Protein AF-A0A250JC02-F1 (afdb_monomer)

Foldseek 3Di:
DLVQQVVLCVVLVHDLFWKWFWDADVVLLDIDIDTDDPCLDAPSNLVSQVPRCSSQLSVQLVLQDKGWGWGDHPQFWIKIWIYGNSDTDDIDIDTPVPDDADDDPPPDRPPVSVVVVVCPGRLNVVCVVSVHDSVVVVCSVVDPTDIHNSPDPDDPPPPVVSSVSSVD

Organism: NCBI:txid43

pLDDT: mean 82.74, std 12.38, range [37.0, 96.38]

Radius of gyration: 17.16 Å; Cα contacts (8 Å, |Δi|>4): 250; chains: 1; bounding box: 44×28×54 Å

Secondary structure (DSSP, 8-state):
-HHHHHHHHHHTT--TT-EEEEEEEGGGTEEEEEEESTTSSHHHHHHHHTT--HHHHHHHHHH-S-EEEEEEETTTEEEEEEEETTEEEEEEEEEGGG--PPP-SSSS--HHHHHHHHTTSHHHHHHHHHTS-HHHHHGGGTS-PEEEESSS------HHHHHHTT--

Nearest PDB structures (foldseek):
  6xb4-assembly1_A  TM=7.259E-01  e=5.938E+00  Pieris rapae granulovirus
  4fhm-assembly1_A  TM=5.588E-01  e=7.483E+00  Schizosaccharomyces pombe 972h-
  2d6l-assembly1_X  TM=5.179E-01  e=4.197E+00  Mus musculus

Mean predicted aligned error: 6.8 Å

Sequence (168 aa):
MKALAQQALVEDGAPADTVLSLSVYPRRKIVRLALDSALTAGRRGAHWYSTHHALARALSRATGVTVHTYVYDPQEYEEVLAFGRGQHVGGERLFYDTVDLPESVDGEFDDAAFARMQARWPLGHLAWVFGVERELLLQLHQMNPTRLSLQDSGPELSLEHLLHGIAA

Solvent-accessible surface area (backbone atoms only — not comparable to full-atom values): 9686 Å² total; per-residue (Å²): 103,66,70,58,48,46,51,18,34,59,72,53,66,53,62,86,82,38,25,43,33,35,45,76,43,74,96,58,59,43,77,46,76,45,63,51,44,92,64,49,50,65,62,61,10,24,60,45,55,73,72,49,52,44,45,44,23,51,49,5,42,75,70,64,43,76,30,74,50,76,31,64,29,100,86,54,33,36,30,31,39,32,16,43,60,45,37,84,72,50,67,42,75,45,52,61,90,76,56,85,71,82,81,47,90,79,82,52,76,55,64,67,58,50,52,61,51,49,45,66,36,48,61,21,39,52,16,56,77,54,74,48,58,46,64,65,74,72,36,61,88,77,46,90,46,54,73,40,68,71,77,58,94,62,81,81,75,52,60,56,63,67,53,54,68,53,79,106

Structure (mmCIF, N/CA/C/O backbone):
data_AF-A0A250JC02-F1
#
_entry.id   AF-A0A250JC02-F1
#
loop_
_atom_site.group_PDB
_atom_site.id
_atom_site.type_symbol
_atom_site.label_atom_id
_atom_site.label_alt_id
_atom_site.label_comp_id
_atom_site.label_asym_id
_atom_site.label_entity_id
_atom_site.label_seq_id
_atom_site.pdbx_PDB_ins_code
_atom_site.Cartn_x
_atom_site.Cartn_y
_atom_site.Cartn_z
_atom_site.occupancy
_atom_site.B_iso_or_equiv
_atom_site.auth_seq_id
_atom_site.auth_comp_id
_atom_site.auth_asym_id
_atom_site.auth_atom_id
_atom_site.pdbx_PDB_model_num
ATOM 1 N N . MET A 1 1 ? -13.666 4.459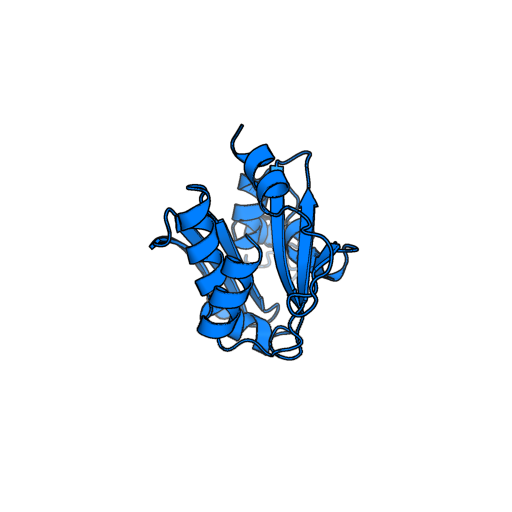 14.105 1.00 74.12 1 MET A N 1
ATOM 2 C CA . MET A 1 1 ? -12.609 3.767 13.304 1.00 74.12 1 MET A CA 1
ATOM 3 C C . MET A 1 1 ? -11.233 3.637 13.975 1.00 74.12 1 MET A C 1
ATOM 5 O O . MET A 1 1 ? -10.498 2.717 13.633 1.00 74.12 1 MET A O 1
ATOM 9 N N . LYS A 1 2 ? -10.856 4.493 14.937 1.00 75.25 2 LYS A N 1
ATOM 10 C CA . LYS A 1 2 ? -9.544 4.421 15.614 1.00 75.25 2 LYS A CA 1
ATOM 11 C C . LYS A 1 2 ? -9.303 3.110 16.380 1.00 75.25 2 LYS A C 1
ATOM 13 O O . LYS A 1 2 ? -8.264 2.491 16.191 1.00 75.25 2 LYS A O 1
ATOM 18 N N . ALA A 1 3 ? -10.288 2.655 17.158 1.00 80.94 3 ALA A N 1
ATOM 19 C CA . ALA A 1 3 ? -10.220 1.380 17.886 1.00 80.94 3 ALA A CA 1
ATOM 20 C C . ALA A 1 3 ? -10.023 0.172 16.956 1.00 80.94 3 ALA A C 1
ATOM 22 O O . ALA A 1 3 ? -9.290 -0.757 17.276 1.00 80.94 3 ALA A O 1
ATOM 23 N N . LEU A 1 4 ? -10.631 0.215 15.767 1.00 85.69 4 LEU A N 1
ATOM 24 C CA . LEU A 1 4 ? -10.456 -0.810 14.741 1.00 85.69 4 LEU A CA 1
ATOM 25 C C . LEU A 1 4 ? -9.022 -0.820 14.199 1.00 85.69 4 LEU A C 1
ATOM 27 O O . LEU A 1 4 ? -8.438 -1.890 14.062 1.00 85.69 4 LEU A O 1
ATOM 31 N N . ALA A 1 5 ? -8.444 0.356 13.937 1.00 82.38 5 ALA A N 1
ATOM 32 C CA . ALA A 1 5 ? -7.055 0.455 13.503 1.00 82.38 5 ALA A CA 1
ATOM 33 C C . ALA A 1 5 ? -6.082 -0.037 14.587 1.00 82.38 5 ALA A C 1
ATOM 35 O O . ALA A 1 5 ? -5.172 -0.796 14.282 1.00 82.38 5 ALA A O 1
ATOM 36 N N . GLN A 1 6 ? -6.313 0.324 15.853 1.00 84.94 6 GLN A N 1
ATOM 37 C CA . GLN A 1 6 ? -5.527 -0.170 16.990 1.00 84.94 6 GLN A CA 1
ATOM 38 C C . GLN A 1 6 ? -5.599 -1.697 17.113 1.00 84.94 6 GLN A C 1
ATOM 40 O O . GLN A 1 6 ? -4.568 -2.350 17.238 1.00 84.94 6 GLN A O 1
ATOM 45 N N . GLN A 1 7 ? -6.799 -2.277 17.038 1.00 88.06 7 GLN A N 1
ATOM 46 C CA . GLN A 1 7 ? -6.976 -3.725 17.129 1.00 88.06 7 GLN A CA 1
ATOM 47 C C . GLN A 1 7 ? -6.267 -4.459 15.987 1.00 88.06 7 GLN A C 1
ATOM 49 O O . GLN A 1 7 ? -5.617 -5.474 16.224 1.00 88.06 7 GLN A O 1
ATOM 54 N N . ALA A 1 8 ? -6.359 -3.927 14.767 1.00 89.69 8 ALA A N 1
ATOM 55 C CA . ALA A 1 8 ? -5.655 -4.471 13.615 1.00 89.69 8 ALA A CA 1
ATOM 56 C C . ALA A 1 8 ? -4.129 -4.421 13.789 1.00 89.69 8 ALA A C 1
ATOM 58 O O . ALA A 1 8 ? -3.446 -5.375 13.444 1.00 89.69 8 ALA A O 1
ATOM 59 N N . LEU A 1 9 ? -3.590 -3.351 14.380 1.00 86.44 9 LEU A N 1
ATOM 60 C CA . LEU A 1 9 ? -2.160 -3.277 14.684 1.00 86.44 9 LEU A CA 1
ATOM 61 C C . LEU A 1 9 ? -1.706 -4.295 15.721 1.00 86.44 9 LEU A C 1
ATOM 63 O O . LEU A 1 9 ? -0.618 -4.846 15.588 1.00 86.44 9 LEU A O 1
ATOM 67 N N . VAL A 1 10 ? -2.528 -4.548 16.739 1.00 88.50 10 VAL A N 1
ATOM 68 C CA . VAL A 1 10 ? -2.249 -5.597 17.727 1.00 88.50 10 VAL A CA 1
ATOM 69 C C . VAL A 1 10 ? -2.248 -6.972 17.059 1.00 88.50 10 VAL A C 1
ATOM 71 O O . VAL A 1 10 ? -1.372 -7.782 17.348 1.00 88.50 10 VAL A O 1
ATOM 74 N N . GLU A 1 11 ? -3.191 -7.227 16.149 1.00 91.06 11 GLU A N 1
ATOM 75 C CA . GLU A 1 11 ? -3.252 -8.469 15.366 1.00 91.06 11 GLU A CA 1
ATOM 76 C C . GLU A 1 11 ? -2.023 -8.639 14.463 1.00 91.06 11 GLU A C 1
ATOM 78 O O . GLU A 1 11 ? -1.432 -9.716 14.433 1.00 91.06 11 GLU A O 1
ATOM 83 N N . ASP A 1 12 ? -1.591 -7.564 13.804 1.00 90.75 12 ASP A N 1
ATOM 84 C CA . ASP A 1 12 ? -0.394 -7.544 12.959 1.00 90.75 12 ASP A CA 1
ATOM 85 C C . ASP A 1 12 ? 0.924 -7.462 13.777 1.00 90.75 12 ASP A C 1
ATOM 87 O O . ASP A 1 12 ? 2.013 -7.372 13.209 1.00 90.75 12 ASP A O 1
ATOM 91 N N . GLY A 1 13 ? 0.866 -7.472 15.117 1.00 87.56 13 GLY A N 1
ATOM 92 C CA . GLY A 1 13 ? 2.049 -7.408 15.984 1.00 87.56 13 GLY A CA 1
ATOM 93 C C . GLY A 1 13 ? 2.884 -6.132 15.812 1.00 87.56 13 GLY A C 1
ATOM 94 O O . GLY A 1 13 ? 4.099 -6.151 16.027 1.00 87.56 13 GLY A O 1
ATOM 95 N N . ALA A 1 14 ? 2.258 -5.031 15.390 1.00 86.62 14 ALA A N 1
ATOM 96 C CA . ALA A 1 14 ? 2.948 -3.774 15.147 1.00 86.62 14 ALA A CA 1
ATOM 97 C C . ALA A 1 14 ? 3.454 -3.143 16.466 1.00 86.62 14 ALA A C 1
ATOM 99 O O . ALA A 1 14 ? 2.806 -3.279 17.510 1.00 86.62 14 ALA A O 1
ATOM 100 N N . PRO A 1 15 ? 4.594 -2.425 16.448 1.00 83.75 15 PRO A N 1
ATOM 101 C CA . PRO A 1 15 ? 5.134 -1.756 17.622 1.00 83.75 15 PRO A CA 1
ATOM 102 C C . PRO A 1 15 ? 4.144 -0.773 18.241 1.00 83.75 15 PRO A C 1
ATOM 104 O O . PRO A 1 15 ? 3.364 -0.121 17.547 1.00 83.75 15 PRO A O 1
ATOM 107 N N . ALA A 1 16 ? 4.232 -0.618 19.557 1.00 79.56 16 ALA A N 1
ATOM 108 C CA . ALA A 1 16 ? 3.417 0.310 20.329 1.00 79.56 16 ALA A CA 1
ATOM 109 C C . ALA A 1 16 ? 3.492 1.760 19.801 1.00 79.56 16 ALA A C 1
ATOM 111 O O . ALA A 1 16 ? 2.474 2.444 19.746 1.00 79.56 16 ALA A O 1
ATOM 112 N N . ASP A 1 17 ? 4.671 2.207 19.375 1.00 82.69 17 ASP A N 1
ATOM 113 C CA . ASP A 1 17 ? 4.944 3.546 18.843 1.00 82.69 17 ASP A CA 1
ATOM 114 C C . ASP A 1 17 ? 4.572 3.717 17.358 1.00 82.69 17 ASP A C 1
ATOM 116 O O . ASP A 1 17 ? 4.888 4.746 16.761 1.00 82.69 17 ASP A O 1
ATOM 120 N N . THR A 1 18 ? 3.884 2.742 16.754 1.00 85.50 18 THR A N 1
ATOM 121 C CA . THR A 1 18 ? 3.444 2.826 15.357 1.00 85.50 18 THR A CA 1
ATOM 122 C C . THR A 1 18 ? 2.497 4.005 15.148 1.00 85.50 18 THR A C 1
ATOM 124 O O . THR A 1 18 ? 1.443 4.118 15.780 1.00 85.50 18 THR A O 1
ATOM 127 N N . VAL A 1 19 ? 2.847 4.860 14.191 1.00 85.44 19 VAL A N 1
ATOM 128 C CA . VAL A 1 19 ? 2.035 6.002 13.770 1.00 85.44 19 VAL A CA 1
ATOM 129 C C . VAL A 1 19 ? 1.315 5.656 12.475 1.00 85.44 19 VAL A C 1
ATOM 131 O O . VAL A 1 19 ? 1.918 5.136 11.542 1.00 85.44 19 VAL A O 1
ATOM 134 N N . LEU A 1 20 ? 0.026 5.978 12.383 1.00 86.00 20 LEU A N 1
ATOM 135 C CA . LEU A 1 20 ? -0.701 5.871 11.120 1.00 86.00 20 LEU A CA 1
ATOM 136 C C . LEU A 1 20 ? -0.533 7.170 10.330 1.00 86.00 20 LEU A C 1
ATOM 138 O O . LEU A 1 20 ? -1.061 8.215 10.712 1.00 86.00 20 LEU A O 1
ATOM 142 N N . SER A 1 21 ? 0.193 7.094 9.222 1.00 85.81 21 SER A N 1
ATOM 143 C CA . SER A 1 21 ? 0.353 8.169 8.252 1.00 85.81 21 SER A CA 1
ATOM 144 C C . SER A 1 21 ? -0.722 8.088 7.180 1.00 85.81 21 SER A C 1
ATOM 146 O O . SER A 1 21 ? -0.902 7.066 6.523 1.00 85.81 21 SER A O 1
ATOM 148 N N . LEU A 1 22 ? -1.433 9.194 6.995 1.00 83.31 22 LEU A N 1
ATOM 149 C CA . LEU A 1 22 ? -2.535 9.339 6.058 1.00 83.31 22 LEU A CA 1
ATOM 150 C C . LEU A 1 22 ? -2.202 10.400 5.006 1.00 83.31 22 LEU A C 1
ATOM 152 O O . LEU A 1 22 ? -1.825 11.525 5.334 1.00 83.31 22 LEU A O 1
ATOM 156 N N . SER A 1 23 ? -2.455 10.077 3.741 1.00 83.12 23 SER A N 1
ATOM 157 C CA . SER A 1 23 ? -2.452 11.032 2.634 1.00 83.12 23 SER A CA 1
ATOM 158 C C . SER A 1 23 ? -3.768 10.952 1.864 1.00 83.12 23 SER A C 1
ATOM 160 O O . SER A 1 23 ? -4.269 9.863 1.584 1.00 83.12 23 SER A O 1
ATOM 162 N N . VAL A 1 24 ? -4.335 12.108 1.519 1.00 81.94 24 VAL A N 1
ATOM 163 C CA . VAL A 1 24 ? -5.597 12.217 0.779 1.00 81.94 24 VAL A CA 1
ATOM 164 C C . VAL A 1 24 ? -5.323 12.939 -0.529 1.00 81.94 24 VAL A C 1
ATOM 166 O O . VAL A 1 24 ? -4.746 14.027 -0.532 1.00 81.94 24 VAL A O 1
ATOM 169 N N . TYR A 1 25 ? -5.776 12.364 -1.639 1.00 80.88 25 TYR A N 1
ATOM 170 C CA . TYR A 1 25 ? -5.745 12.990 -2.955 1.00 80.88 25 TYR A CA 1
ATOM 171 C C . TYR A 1 25 ? -7.183 13.156 -3.479 1.00 80.88 25 TYR A C 1
ATOM 173 O O . TYR A 1 25 ? -7.689 12.300 -4.216 1.00 80.88 25 TYR A O 1
ATOM 181 N N . PRO A 1 26 ? -7.878 14.252 -3.097 1.00 76.56 26 PRO A N 1
ATOM 182 C CA . PRO A 1 26 ? -9.320 14.393 -3.306 1.00 76.56 26 PRO A CA 1
ATOM 183 C C . PRO A 1 26 ? -9.738 14.359 -4.777 1.00 76.56 26 PRO A C 1
ATOM 185 O O . PRO A 1 26 ? -10.762 13.774 -5.112 1.00 76.56 26 PRO A O 1
ATOM 188 N N . ARG A 1 27 ? -8.919 14.928 -5.678 1.00 81.06 27 ARG A N 1
ATOM 189 C CA . ARG A 1 27 ? -9.206 14.990 -7.126 1.00 81.06 27 ARG A CA 1
ATOM 190 C C . ARG A 1 27 ? -9.394 13.619 -7.776 1.00 81.06 27 ARG A C 1
ATOM 192 O O . ARG A 1 27 ? -10.032 13.538 -8.820 1.00 81.06 27 ARG A O 1
ATOM 199 N N . ARG A 1 28 ? -8.829 12.566 -7.184 1.00 79.81 28 ARG A N 1
ATOM 200 C CA . ARG A 1 28 ? -8.954 11.181 -7.665 1.00 79.81 28 ARG A CA 1
ATOM 201 C C . ARG A 1 28 ? -9.602 10.258 -6.641 1.00 79.81 28 ARG A C 1
ATOM 203 O O . ARG A 1 28 ? -9.583 9.051 -6.828 1.00 79.81 28 ARG A O 1
ATOM 210 N N . LYS A 1 29 ? -10.159 10.823 -5.561 1.00 79.00 29 LYS A N 1
ATOM 211 C CA . LYS A 1 29 ? -10.775 10.078 -4.455 1.00 79.00 29 LYS A CA 1
ATOM 212 C C . LYS A 1 29 ? -9.855 8.987 -3.874 1.00 79.00 29 LYS A C 1
ATOM 214 O O . LYS A 1 29 ? -10.320 7.922 -3.488 1.00 79.00 29 LYS A O 1
ATOM 219 N N . ILE A 1 30 ? -8.546 9.250 -3.807 1.00 80.50 30 ILE A N 1
ATOM 220 C CA . ILE A 1 30 ? -7.572 8.302 -3.248 1.00 80.50 30 ILE A CA 1
ATOM 221 C C . ILE A 1 30 ? -7.307 8.668 -1.791 1.00 80.50 30 ILE A C 1
ATOM 223 O O . ILE A 1 30 ? -6.968 9.813 -1.482 1.00 80.50 30 ILE A O 1
ATOM 227 N N . VAL A 1 31 ? -7.395 7.678 -0.909 1.00 81.69 31 VAL A N 1
ATOM 228 C CA . VAL A 1 31 ? -6.883 7.743 0.462 1.00 81.69 31 VAL A CA 1
ATOM 229 C C . VAL A 1 31 ? -5.799 6.689 0.606 1.00 81.69 31 VAL A C 1
ATOM 231 O O . VAL A 1 31 ? -6.013 5.524 0.280 1.00 81.69 31 VAL A O 1
ATOM 234 N N . ARG A 1 32 ? -4.629 7.108 1.085 1.00 85.69 32 ARG A N 1
ATOM 235 C CA . ARG A 1 32 ? -3.485 6.235 1.335 1.00 85.69 32 ARG A CA 1
ATOM 236 C C . ARG A 1 32 ? -3.147 6.236 2.806 1.00 85.69 32 ARG A C 1
ATOM 238 O O . ARG A 1 32 ? -3.146 7.287 3.446 1.00 85.69 32 ARG A O 1
ATOM 245 N N . LEU A 1 33 ? -2.837 5.053 3.304 1.00 85.50 33 LEU A N 1
ATOM 246 C CA . LEU A 1 33 ? -2.465 4.801 4.681 1.00 85.50 33 LEU A CA 1
ATOM 247 C C . LEU A 1 33 ? -1.127 4.071 4.680 1.00 85.50 33 LEU A C 1
ATOM 249 O O . LEU A 1 33 ? -0.940 3.153 3.885 1.00 85.50 33 LEU A O 1
ATOM 253 N N . ALA A 1 34 ? -0.233 4.441 5.584 1.00 86.31 34 ALA A N 1
ATOM 254 C CA . ALA A 1 34 ? 0.891 3.600 5.962 1.00 86.31 34 ALA A CA 1
ATOM 255 C C . ALA A 1 34 ? 1.133 3.672 7.455 1.00 86.31 34 ALA A C 1
ATOM 257 O O . ALA A 1 34 ? 0.743 4.615 8.139 1.00 86.31 34 ALA A O 1
ATOM 258 N N . LEU A 1 35 ? 1.804 2.646 7.935 1.00 85.88 35 LEU A N 1
ATOM 259 C CA . LEU A 1 35 ? 2.306 2.549 9.282 1.00 85.88 35 LEU A CA 1
ATOM 260 C C . LEU A 1 35 ? 3.750 3.035 9.279 1.00 85.88 35 LEU A C 1
ATOM 262 O O . LEU A 1 35 ? 4.600 2.482 8.584 1.00 85.88 35 LEU A O 1
ATOM 266 N N . ASP A 1 36 ? 4.023 4.071 10.056 1.00 84.56 36 ASP A N 1
ATOM 267 C CA . ASP A 1 36 ? 5.361 4.584 10.301 1.00 84.56 36 ASP A CA 1
ATOM 268 C C . ASP A 1 36 ? 5.869 3.980 11.614 1.00 84.56 36 ASP A C 1
ATOM 270 O O . ASP A 1 36 ? 5.368 4.286 12.697 1.00 84.56 36 ASP A O 1
ATOM 274 N N . SER A 1 37 ? 6.850 3.085 11.504 1.00 83.19 37 SER A N 1
ATOM 275 C CA . SER A 1 37 ? 7.555 2.449 12.618 1.00 83.19 37 SER A CA 1
ATOM 276 C C . SER A 1 37 ? 8.942 1.986 12.155 1.00 83.19 37 SER A C 1
ATOM 278 O O . SER A 1 37 ? 9.226 1.924 10.957 1.00 83.19 37 SER A O 1
ATOM 280 N N . ALA A 1 38 ? 9.802 1.572 13.086 1.00 80.69 38 ALA A N 1
ATOM 281 C CA . ALA A 1 38 ? 11.084 0.956 12.732 1.00 80.69 38 ALA A CA 1
ATOM 282 C C . ALA A 1 38 ? 10.936 -0.365 11.938 1.00 80.69 38 ALA A C 1
ATOM 284 O O . ALA A 1 38 ? 11.881 -0.786 11.270 1.00 80.69 38 ALA A O 1
ATOM 285 N N . LEU A 1 39 ? 9.774 -1.031 11.999 1.00 82.38 39 LEU A N 1
ATOM 286 C CA . LEU A 1 39 ? 9.521 -2.285 11.277 1.00 82.38 39 LEU A CA 1
ATOM 287 C C . LEU A 1 39 ? 9.128 -2.079 9.816 1.00 82.38 39 LEU A C 1
ATOM 289 O O . LEU A 1 39 ? 9.320 -2.984 9.009 1.00 82.38 39 LEU A O 1
ATOM 293 N N . THR A 1 40 ? 8.589 -0.911 9.476 1.00 82.50 40 THR A N 1
ATOM 294 C CA . THR A 1 40 ? 7.923 -0.655 8.192 1.00 82.50 40 THR A CA 1
ATOM 295 C C . THR A 1 40 ? 8.802 0.098 7.192 1.00 82.50 40 THR A C 1
ATOM 297 O O . THR A 1 40 ? 8.332 0.499 6.130 1.00 82.50 40 THR A O 1
ATOM 300 N N . ALA A 1 41 ? 10.095 0.248 7.496 1.00 81.94 41 ALA A N 1
ATOM 301 C CA . ALA A 1 41 ? 11.070 0.918 6.643 1.00 81.94 41 ALA A CA 1
ATOM 302 C C . ALA A 1 41 ? 11.803 -0.046 5.686 1.00 81.94 41 ALA A C 1
ATOM 304 O O . ALA A 1 41 ? 12.209 -1.150 6.066 1.00 81.94 41 ALA A O 1
ATOM 305 N N . GLY A 1 42 ? 12.040 0.417 4.453 1.00 85.25 42 GLY A N 1
ATOM 306 C CA . GLY A 1 42 ? 12.850 -0.271 3.439 1.00 85.25 42 GLY A CA 1
ATOM 307 C C . GLY A 1 42 ? 12.352 -1.678 3.085 1.00 85.25 42 GLY A C 1
ATOM 308 O O . GLY A 1 42 ? 11.168 -1.980 3.213 1.00 85.25 42 GLY A O 1
ATOM 309 N N . ARG A 1 43 ? 13.280 -2.557 2.681 1.00 89.69 43 ARG A N 1
ATOM 310 C CA . ARG A 1 43 ? 13.005 -3.965 2.330 1.00 89.69 43 ARG A CA 1
ATOM 311 C C . ARG A 1 43 ? 12.257 -4.722 3.426 1.00 89.69 43 ARG A C 1
ATOM 313 O O . ARG A 1 43 ? 11.272 -5.401 3.160 1.00 89.69 43 ARG A O 1
ATOM 320 N N . ARG A 1 44 ? 12.705 -4.579 4.679 1.00 89.44 44 ARG A N 1
ATOM 321 C CA . ARG A 1 44 ? 12.056 -5.225 5.830 1.00 89.44 44 ARG A CA 1
ATOM 322 C C . ARG A 1 44 ? 10.589 -4.811 5.928 1.00 89.44 44 ARG A C 1
ATOM 324 O O . ARG A 1 44 ? 9.733 -5.662 6.144 1.00 89.44 44 ARG A O 1
ATOM 331 N N . GLY A 1 45 ? 10.320 -3.521 5.740 1.00 89.38 45 GLY A N 1
ATOM 332 C CA . GLY A 1 45 ? 8.966 -2.994 5.691 1.00 89.38 45 GLY A CA 1
ATOM 333 C C . GLY A 1 45 ? 8.147 -3.587 4.556 1.00 89.38 45 GLY A C 1
ATOM 334 O O . GLY A 1 45 ? 7.021 -4.008 4.795 1.00 89.38 45 GLY A O 1
ATOM 335 N N . ALA A 1 46 ? 8.717 -3.692 3.355 1.00 90.19 46 ALA A N 1
ATOM 336 C CA . ALA A 1 46 ? 8.048 -4.311 2.214 1.00 90.19 46 ALA A CA 1
ATOM 337 C C . ALA A 1 46 ? 7.627 -5.766 2.512 1.00 90.19 46 ALA A C 1
ATOM 339 O O . ALA A 1 46 ? 6.462 -6.119 2.337 1.00 90.19 46 ALA A O 1
ATOM 340 N N . HIS A 1 47 ? 8.528 -6.596 3.053 1.00 90.81 47 HIS A N 1
ATOM 341 C CA . HIS A 1 47 ? 8.194 -7.970 3.469 1.00 90.81 47 HIS A CA 1
ATOM 342 C C . HIS A 1 47 ? 7.172 -8.031 4.610 1.00 90.81 47 HIS A C 1
ATOM 344 O O . HIS A 1 47 ? 6.350 -8.946 4.664 1.00 90.81 47 HIS A O 1
ATOM 350 N N . TRP A 1 48 ? 7.197 -7.068 5.530 1.00 91.25 48 TRP A N 1
ATOM 351 C CA . TRP A 1 48 ? 6.186 -6.988 6.579 1.00 91.25 48 TRP A CA 1
ATOM 352 C C . TRP A 1 48 ? 4.806 -6.684 5.975 1.00 91.25 48 TRP A C 1
ATOM 354 O O . TRP A 1 48 ? 3.857 -7.431 6.211 1.00 91.25 48 TRP A O 1
ATOM 364 N N . TYR A 1 49 ? 4.705 -5.676 5.104 1.00 90.44 49 TYR A N 1
ATOM 365 C CA . TYR A 1 49 ? 3.450 -5.317 4.438 1.00 90.44 49 TYR A CA 1
ATOM 366 C C . TYR A 1 49 ? 2.895 -6.416 3.533 1.00 90.44 49 TYR A C 1
ATOM 368 O O . TYR A 1 49 ? 1.684 -6.485 3.377 1.00 90.44 49 TYR A O 1
ATOM 376 N N . SER A 1 50 ? 3.722 -7.294 2.957 1.00 92.00 50 SER A N 1
ATOM 377 C CA . SER A 1 50 ? 3.211 -8.410 2.144 1.00 92.00 50 SER A CA 1
ATOM 378 C C . SER A 1 50 ? 2.538 -9.511 2.969 1.00 92.00 50 SER A C 1
ATOM 380 O O . SER A 1 50 ? 1.823 -10.350 2.417 1.00 92.00 50 SER A O 1
ATOM 382 N N . THR A 1 51 ? 2.697 -9.497 4.296 1.00 92.19 51 THR A N 1
ATOM 383 C CA . THR A 1 51 ? 2.177 -10.535 5.201 1.00 92.19 51 THR A CA 1
ATOM 384 C C . THR A 1 51 ? 1.200 -10.020 6.264 1.00 92.19 51 THR A C 1
ATOM 386 O O . THR A 1 51 ? 0.428 -10.819 6.791 1.00 92.19 51 THR A O 1
ATOM 389 N N . HIS A 1 52 ? 1.163 -8.710 6.525 1.00 93.56 52 HIS A N 1
ATOM 390 C CA . HIS A 1 52 ? 0.369 -8.089 7.591 1.00 93.56 52 HIS A CA 1
ATOM 391 C C . HIS A 1 52 ? -0.729 -7.198 7.003 1.00 93.56 52 HIS A C 1
ATOM 393 O O . HIS A 1 52 ? -0.478 -6.109 6.485 1.00 93.56 52 HIS A O 1
ATOM 399 N N . HIS A 1 53 ? -1.962 -7.706 7.048 1.00 94.56 53 HIS A N 1
ATOM 400 C CA . HIS A 1 53 ? -3.110 -7.164 6.310 1.00 94.56 53 HIS A CA 1
ATOM 401 C C . HIS A 1 53 ? -4.327 -6.907 7.197 1.00 94.56 53 HIS A C 1
ATOM 403 O O . HIS A 1 53 ? -5.416 -6.639 6.668 1.00 94.56 53 HIS A O 1
ATOM 409 N N . ALA A 1 54 ? -4.199 -7.024 8.524 1.00 94.31 54 ALA A N 1
ATOM 410 C CA . ALA A 1 54 ? -5.344 -6.919 9.424 1.00 94.31 54 ALA A CA 1
ATOM 411 C C . ALA A 1 54 ? -6.038 -5.564 9.264 1.00 94.31 54 ALA A C 1
ATOM 413 O O . ALA A 1 54 ? -7.268 -5.505 9.184 1.00 94.31 54 ALA A O 1
ATOM 414 N N . LEU A 1 55 ? -5.268 -4.482 9.090 1.00 91.25 55 LEU A N 1
ATOM 415 C CA . LEU A 1 55 ? -5.836 -3.145 8.908 1.00 91.25 55 LEU A CA 1
ATOM 416 C C . LEU A 1 55 ? -6.674 -3.057 7.628 1.00 91.25 55 LEU A C 1
ATOM 418 O O . LEU A 1 55 ? -7.826 -2.630 7.675 1.00 91.25 55 LEU A O 1
ATOM 422 N N . ALA A 1 56 ? -6.150 -3.507 6.488 1.00 92.31 56 ALA A N 1
ATOM 423 C CA . ALA A 1 56 ? -6.874 -3.458 5.217 1.00 92.31 56 ALA A CA 1
ATOM 424 C C . ALA A 1 56 ? -8.142 -4.328 5.230 1.00 92.31 56 ALA A C 1
ATOM 426 O O . ALA A 1 56 ? -9.206 -3.920 4.744 1.00 92.31 56 ALA A O 1
ATOM 427 N N . ARG A 1 57 ? -8.067 -5.510 5.850 1.00 94.75 57 ARG A N 1
ATOM 428 C CA . ARG A 1 57 ? -9.226 -6.389 6.051 1.00 94.75 57 ARG A CA 1
ATOM 429 C C . ARG A 1 57 ? -10.275 -5.742 6.949 1.00 94.75 57 ARG A C 1
ATOM 431 O O . ARG A 1 57 ? -11.464 -5.790 6.637 1.00 94.75 57 ARG A O 1
ATOM 438 N N . ALA A 1 58 ? -9.855 -5.129 8.047 1.00 93.00 58 ALA A N 1
ATOM 439 C CA . ALA A 1 58 ? -10.762 -4.484 8.981 1.00 93.00 58 ALA A CA 1
ATOM 440 C C . ALA A 1 58 ? -11.440 -3.259 8.344 1.00 93.00 58 ALA A C 1
ATOM 442 O O . ALA A 1 58 ? -12.661 -3.125 8.426 1.00 93.00 58 ALA A O 1
ATOM 443 N N . LEU A 1 59 ? -10.679 -2.420 7.632 1.00 89.25 59 LEU A N 1
ATOM 444 C CA . LEU A 1 59 ? -11.203 -1.256 6.914 1.00 89.25 59 LEU A CA 1
ATOM 445 C C . LEU A 1 59 ? -12.206 -1.665 5.829 1.00 89.25 59 LEU A C 1
ATOM 447 O O . LEU A 1 59 ? -13.328 -1.166 5.832 1.00 89.25 59 LEU A O 1
ATOM 451 N N . SER A 1 60 ? -11.849 -2.608 4.949 1.00 91.69 60 SER A N 1
ATOM 452 C CA . SER A 1 60 ? -12.744 -3.061 3.869 1.00 91.69 60 SER A CA 1
ATOM 453 C C . SER A 1 60 ? -14.024 -3.720 4.386 1.00 91.69 60 SER A C 1
ATOM 455 O O . SER A 1 60 ? -15.077 -3.639 3.752 1.00 91.69 60 SER A O 1
ATOM 457 N N . ARG A 1 61 ? -13.961 -4.370 5.553 1.00 93.06 61 ARG A N 1
ATOM 458 C CA . ARG A 1 61 ? -15.134 -4.923 6.237 1.00 93.06 61 ARG A CA 1
ATOM 459 C C . ARG A 1 61 ? -16.030 -3.830 6.804 1.00 93.06 61 ARG A C 1
ATOM 461 O O . ARG A 1 61 ? -17.239 -3.901 6.617 1.00 93.06 61 ARG A O 1
ATOM 468 N N . ALA A 1 62 ? -15.446 -2.853 7.491 1.00 89.81 62 ALA A N 1
ATOM 469 C CA . ALA A 1 62 ? -16.192 -1.799 8.168 1.00 89.81 62 ALA A CA 1
ATOM 470 C C . ALA A 1 62 ? -16.846 -0.810 7.192 1.00 89.81 62 ALA A C 1
ATOM 472 O O . ALA A 1 62 ? -17.936 -0.321 7.469 1.00 89.81 62 ALA A O 1
ATOM 473 N N . THR A 1 63 ? -16.203 -0.521 6.057 1.00 85.06 63 THR A N 1
ATOM 474 C CA . THR A 1 63 ? -16.707 0.460 5.080 1.00 85.06 63 THR A CA 1
ATOM 475 C C . THR A 1 63 ? -17.449 -0.168 3.905 1.00 85.06 63 THR A C 1
ATOM 477 O O . THR A 1 63 ? -18.173 0.528 3.201 1.00 85.06 63 THR A O 1
ATOM 480 N N . GLY A 1 64 ? -17.252 -1.464 3.647 1.00 83.94 64 GLY A N 1
ATOM 481 C CA . GLY A 1 64 ? -17.773 -2.136 2.454 1.00 83.94 64 GLY A CA 1
ATOM 482 C C . GLY A 1 64 ? -17.054 -1.765 1.150 1.00 83.94 64 GLY A C 1
ATOM 483 O O . GLY A 1 64 ? -17.422 -2.292 0.101 1.00 83.94 64 GLY A O 1
ATOM 484 N N . VAL A 1 65 ? -16.034 -0.902 1.206 1.00 86.88 65 VAL A N 1
ATOM 485 C CA . VAL A 1 65 ? -15.212 -0.482 0.061 1.00 86.88 65 VAL A CA 1
ATOM 486 C C . VAL A 1 65 ? -14.029 -1.438 -0.117 1.00 86.88 65 VAL A C 1
ATOM 488 O O . VAL A 1 65 ? -13.502 -1.976 0.859 1.00 86.88 65 VAL A O 1
ATOM 491 N N . THR A 1 66 ? -13.584 -1.638 -1.360 1.00 89.50 66 THR A N 1
ATOM 492 C CA . THR A 1 66 ? -12.337 -2.364 -1.637 1.00 89.50 66 THR A CA 1
ATOM 493 C C . THR A 1 66 ? -11.132 -1.547 -1.175 1.00 89.50 66 THR A C 1
ATOM 495 O O . THR A 1 66 ? -10.936 -0.415 -1.612 1.00 89.50 66 THR A O 1
ATOM 498 N N . VAL A 1 67 ? -10.304 -2.130 -0.314 1.00 90.56 67 VAL A N 1
ATOM 499 C CA . VAL A 1 67 ? -9.057 -1.529 0.170 1.00 90.56 67 VAL A CA 1
ATOM 500 C C . VAL A 1 67 ? -7.885 -2.220 -0.508 1.00 90.56 67 VAL A C 1
ATOM 502 O O . VAL A 1 67 ? -7.777 -3.443 -0.450 1.00 90.56 67 VAL A O 1
ATOM 505 N N . HIS A 1 68 ? -7.008 -1.437 -1.130 1.00 91.69 68 HIS A N 1
ATOM 506 C CA . HIS A 1 68 ? -5.773 -1.938 -1.720 1.00 91.69 68 HIS A CA 1
ATOM 507 C C . HIS A 1 68 ? -4.618 -1.761 -0.736 1.00 91.69 68 HIS A C 1
ATOM 509 O O . HIS A 1 68 ? -4.452 -0.683 -0.163 1.00 91.69 68 HIS A O 1
ATOM 515 N N . THR A 1 69 ? -3.810 -2.798 -0.570 1.00 91.69 69 THR A N 1
ATOM 516 C CA . THR A 1 69 ? -2.482 -2.710 0.039 1.00 91.69 69 THR A CA 1
ATOM 517 C C . THR A 1 69 ? -1.461 -2.802 -1.071 1.00 91.69 69 THR A C 1
ATOM 519 O O . THR A 1 69 ? -1.614 -3.621 -1.974 1.00 91.69 69 THR A O 1
ATOM 522 N N . TYR A 1 70 ? -0.418 -1.992 -1.009 1.00 91.00 70 TYR A N 1
ATOM 523 C CA . TYR A 1 70 ? 0.651 -2.045 -1.988 1.00 91.00 70 TYR A CA 1
ATOM 524 C C . TYR A 1 70 ? 1.999 -2.175 -1.290 1.00 91.00 70 TYR A C 1
ATOM 526 O O . TYR A 1 70 ? 2.230 -1.590 -0.232 1.00 91.00 70 TYR A O 1
ATOM 534 N N . VAL A 1 71 ? 2.871 -2.966 -1.895 1.00 92.06 71 VAL A N 1
ATOM 535 C CA . VAL A 1 71 ? 4.210 -3.295 -1.427 1.00 92.06 71 VAL A CA 1
ATOM 536 C C . VAL A 1 71 ? 5.188 -2.870 -2.505 1.00 92.06 71 VAL A C 1
ATOM 538 O O . VAL A 1 71 ? 4.964 -3.110 -3.692 1.00 92.06 71 VAL A O 1
ATOM 541 N N . TYR A 1 72 ? 6.271 -2.234 -2.081 1.00 91.50 72 TYR A N 1
ATOM 542 C CA . TYR A 1 72 ? 7.327 -1.788 -2.969 1.00 91.50 72 TYR A CA 1
ATOM 543 C C . TYR A 1 72 ? 8.680 -2.051 -2.320 1.00 91.50 72 TYR A C 1
ATOM 545 O O . TYR A 1 72 ? 9.056 -1.372 -1.362 1.00 91.50 72 TYR A O 1
ATOM 553 N N . ASP A 1 73 ? 9.412 -3.025 -2.851 1.00 92.44 73 ASP A N 1
ATOM 554 C CA . ASP A 1 73 ? 10.855 -3.113 -2.677 1.00 92.44 73 ASP A CA 1
ATOM 555 C C . ASP A 1 73 ? 11.498 -2.690 -4.007 1.00 92.44 73 ASP A C 1
ATOM 557 O O . ASP A 1 73 ? 11.269 -3.357 -5.013 1.00 92.44 73 ASP A O 1
ATOM 561 N N . PRO A 1 74 ? 12.300 -1.609 -4.060 1.00 90.12 74 PRO A N 1
ATOM 562 C CA . PRO A 1 74 ? 12.933 -1.152 -5.299 1.00 90.12 74 PRO A CA 1
ATOM 563 C C . PRO A 1 74 ? 13.951 -2.141 -5.893 1.00 90.12 74 PRO A C 1
ATOM 565 O O . PRO A 1 74 ? 14.421 -1.919 -7.004 1.00 90.12 74 PRO A O 1
ATOM 568 N N . GLN A 1 75 ? 14.330 -3.194 -5.169 1.00 91.44 75 GLN A N 1
ATOM 569 C CA . GLN A 1 75 ? 15.348 -4.161 -5.581 1.00 91.44 75 GLN A CA 1
ATOM 570 C C . GLN A 1 75 ? 14.793 -5.559 -5.863 1.00 91.44 75 GLN A C 1
ATOM 572 O O . GLN A 1 75 ? 15.486 -6.341 -6.506 1.00 91.44 75 GLN A O 1
ATOM 577 N N . GLU A 1 76 ? 13.597 -5.894 -5.379 1.00 93.94 76 GLU A N 1
ATOM 578 C CA . GLU A 1 76 ? 13.109 -7.280 -5.394 1.00 93.94 76 GLU A CA 1
ATOM 579 C C . GLU A 1 76 ? 11.768 -7.423 -6.121 1.00 93.94 76 GLU A C 1
ATOM 581 O O . GLU A 1 76 ? 11.663 -8.202 -7.070 1.00 93.94 76 GLU A O 1
ATOM 586 N N . TYR A 1 77 ? 10.738 -6.689 -5.693 1.00 95.50 77 TYR A N 1
ATOM 587 C CA . TYR A 1 77 ? 9.389 -6.864 -6.224 1.00 95.50 77 TYR A CA 1
ATOM 588 C C . TYR A 1 77 ? 8.466 -5.690 -5.904 1.00 95.50 77 TYR A C 1
ATOM 590 O O . TYR A 1 77 ? 8.694 -4.901 -4.982 1.00 95.50 77 TYR A O 1
ATOM 598 N N . GLU A 1 78 ? 7.350 -5.652 -6.621 1.00 95.31 78 GLU A N 1
ATOM 599 C CA . GLU A 1 78 ? 6.173 -4.899 -6.215 1.00 95.31 78 GLU A CA 1
ATOM 600 C C . GLU A 1 78 ? 4.933 -5.784 -6.197 1.00 95.31 78 GLU A C 1
ATOM 602 O O . GLU A 1 78 ? 4.816 -6.770 -6.928 1.00 95.31 78 GLU A O 1
ATOM 607 N N . GLU A 1 79 ? 4.001 -5.437 -5.322 1.00 95.44 79 GLU A N 1
ATOM 608 C CA . GLU A 1 79 ? 2.764 -6.180 -5.149 1.00 95.44 79 GLU A CA 1
ATOM 609 C C . GLU A 1 79 ? 1.618 -5.239 -4.809 1.00 95.44 79 GLU A C 1
ATOM 611 O O . GLU A 1 79 ? 1.778 -4.266 -4.076 1.00 95.44 79 GLU A O 1
ATOM 616 N N . VAL A 1 80 ? 0.438 -5.557 -5.321 1.00 95.00 80 VAL A N 1
ATOM 617 C CA . VAL A 1 80 ? -0.827 -4.959 -4.920 1.00 95.00 80 VAL A CA 1
ATOM 618 C C . VAL A 1 80 ? -1.748 -6.092 -4.501 1.00 95.00 80 VAL A C 1
ATOM 620 O O . VAL A 1 80 ? -1.938 -7.039 -5.253 1.00 95.00 80 VAL A O 1
ATOM 623 N N . LEU A 1 81 ? -2.358 -5.994 -3.325 1.00 95.69 81 LEU A N 1
ATOM 624 C CA . LEU A 1 81 ? -3.413 -6.903 -2.876 1.00 95.69 81 LEU A CA 1
ATOM 625 C C . LEU A 1 81 ? -4.686 -6.092 -2.654 1.00 95.69 81 LEU A C 1
ATOM 627 O O . LEU A 1 81 ? -4.641 -4.948 -2.205 1.00 95.69 81 LEU A O 1
ATOM 631 N N . ALA A 1 82 ? -5.830 -6.684 -2.959 1.00 94.38 82 ALA A N 1
ATOM 632 C CA . ALA A 1 82 ? -7.140 -6.073 -2.819 1.00 94.38 82 ALA A CA 1
ATOM 633 C C . ALA A 1 82 ? -7.968 -6.841 -1.790 1.00 94.38 82 ALA A C 1
ATOM 635 O O . ALA A 1 82 ? -8.090 -8.069 -1.844 1.00 94.38 82 ALA A O 1
ATOM 636 N N . PHE A 1 83 ? -8.591 -6.103 -0.875 1.00 95.25 83 PHE A N 1
ATOM 637 C CA . PHE A 1 83 ? -9.467 -6.644 0.154 1.00 95.25 83 PHE A CA 1
ATOM 638 C C . PHE A 1 83 ? -10.868 -6.055 0.043 1.00 95.25 83 PHE A C 1
ATOM 640 O O . PHE A 1 83 ? -11.034 -4.839 0.062 1.00 95.25 83 PHE A O 1
ATOM 647 N N . GLY A 1 84 ? -11.885 -6.911 -0.034 1.00 93.31 84 GLY A N 1
ATOM 648 C CA . GLY A 1 84 ? -13.293 -6.526 -0.103 1.00 93.31 84 GLY A CA 1
ATOM 649 C C . GLY A 1 84 ? -14.082 -7.237 0.986 1.00 93.31 84 GLY A C 1
ATOM 650 O O . GLY A 1 84 ? -13.983 -8.456 1.130 1.00 93.31 84 GLY A O 1
ATOM 651 N N . ARG A 1 85 ? -14.849 -6.486 1.789 1.00 93.31 85 ARG A N 1
ATOM 652 C CA . ARG A 1 85 ? -15.615 -7.028 2.932 1.00 93.31 85 ARG A CA 1
ATOM 653 C C . ARG A 1 85 ? -14.760 -7.886 3.884 1.00 93.31 85 ARG A C 1
ATOM 655 O O . ARG A 1 85 ? -15.238 -8.858 4.468 1.00 93.31 85 ARG A O 1
ATOM 662 N N . GLY A 1 86 ? -13.482 -7.538 4.035 1.00 94.00 86 GLY A N 1
ATOM 663 C CA . GLY A 1 86 ? -12.523 -8.250 4.878 1.00 94.00 86 GLY A CA 1
ATOM 664 C C . GLY A 1 86 ? -11.931 -9.534 4.298 1.00 94.00 86 GLY A C 1
ATOM 665 O O . GLY A 1 86 ? -11.221 -10.222 5.028 1.00 94.00 86 GLY A O 1
ATOM 666 N N . GLN A 1 87 ? -12.199 -9.857 3.031 1.00 96.31 87 GLN A N 1
ATOM 667 C CA . GLN A 1 87 ? -11.635 -11.010 2.323 1.00 96.31 87 GLN A CA 1
ATOM 668 C C . GLN A 1 87 ? -10.626 -10.557 1.274 1.00 96.31 87 GLN A C 1
ATOM 670 O O . GLN A 1 87 ? -10.765 -9.468 0.727 1.00 96.31 87 GLN A O 1
ATOM 675 N N . HIS A 1 88 ? -9.632 -11.394 0.979 1.00 96.31 88 HIS A N 1
ATOM 676 C CA . HIS A 1 88 ? -8.741 -11.181 -0.161 1.00 96.31 88 HIS A CA 1
ATOM 677 C C . HIS A 1 88 ? -9.520 -11.444 -1.457 1.00 96.31 88 HIS A C 1
ATOM 679 O O . HIS A 1 88 ? -10.072 -12.531 -1.625 1.00 96.31 88 HIS A O 1
ATOM 685 N N . VAL A 1 89 ? -9.612 -10.444 -2.335 1.00 96.06 89 VAL A N 1
ATOM 686 C CA . VAL A 1 89 ? -10.461 -10.479 -3.544 1.00 96.06 89 VAL A CA 1
ATOM 687 C C . VAL A 1 89 ? -9.677 -10.350 -4.848 1.00 96.06 89 VAL A C 1
ATOM 689 O O . VAL A 1 89 ? -10.269 -10.430 -5.920 1.00 96.06 89 VAL A O 1
ATOM 692 N N . GLY A 1 90 ? -8.361 -10.168 -4.778 1.00 94.44 90 GLY A N 1
ATOM 693 C CA . GLY A 1 90 ? -7.498 -10.085 -5.948 1.00 94.44 90 GLY A CA 1
ATOM 694 C C . GLY A 1 90 ? -6.192 -9.377 -5.633 1.00 94.44 90 GLY A C 1
ATOM 695 O O . GLY A 1 90 ? -5.959 -8.960 -4.503 1.00 94.44 90 GLY A O 1
ATOM 696 N N . GLY A 1 91 ? -5.355 -9.229 -6.648 1.00 93.62 91 GLY A N 1
ATOM 697 C CA . GLY A 1 91 ? -4.044 -8.620 -6.519 1.00 93.62 91 GLY A CA 1
ATOM 698 C C . GLY A 1 91 ? -3.126 -9.041 -7.653 1.00 93.62 91 GLY A C 1
ATOM 699 O O . GLY A 1 91 ? -3.477 -9.896 -8.466 1.00 93.62 91 GLY A O 1
ATOM 700 N N . GLU A 1 92 ? -1.951 -8.437 -7.688 1.00 95.94 92 GLU A N 1
ATOM 701 C CA . GLU A 1 92 ? -0.906 -8.698 -8.666 1.00 95.94 92 GLU A CA 1
ATOM 702 C C . GLU A 1 92 ? 0.451 -8.573 -7.972 1.00 95.94 92 GLU A C 1
ATOM 704 O O . GLU A 1 92 ? 0.658 -7.657 -7.177 1.00 95.94 92 GLU A O 1
ATOM 709 N N . ARG A 1 93 ? 1.374 -9.490 -8.263 1.00 96.00 93 ARG A N 1
ATOM 710 C CA . ARG A 1 93 ? 2.746 -9.475 -7.748 1.00 96.00 93 ARG A CA 1
ATOM 711 C C . ARG A 1 93 ? 3.704 -9.659 -8.911 1.00 96.00 93 ARG A C 1
ATOM 713 O O . ARG A 1 93 ? 3.497 -10.550 -9.732 1.00 96.00 93 ARG A O 1
ATOM 720 N N . LEU A 1 94 ? 4.762 -8.859 -8.930 1.00 96.38 94 LEU A N 1
ATOM 721 C CA . LEU A 1 94 ? 5.817 -8.925 -9.928 1.00 96.38 94 LEU A CA 1
ATOM 722 C C . LEU A 1 94 ? 7.183 -8.940 -9.249 1.00 96.38 94 LEU A C 1
ATOM 724 O O . LEU A 1 94 ? 7.535 -7.974 -8.576 1.00 96.38 94 LEU A O 1
ATOM 728 N N . PHE A 1 95 ? 7.959 -9.997 -9.480 1.00 95.75 95 PHE A N 1
ATOM 729 C CA . PHE A 1 95 ? 9.377 -10.045 -9.124 1.00 95.75 95 PHE A CA 1
ATOM 730 C C . PHE A 1 95 ? 10.214 -9.520 -10.290 1.00 95.75 95 PHE A C 1
ATOM 732 O O . PHE A 1 95 ? 10.021 -9.951 -11.429 1.00 95.75 95 PHE A O 1
ATOM 739 N N . TYR A 1 96 ? 11.132 -8.586 -10.035 1.00 93.19 96 TYR A N 1
ATOM 740 C CA . TYR A 1 96 ? 11.856 -7.918 -11.124 1.00 93.19 96 TYR A CA 1
ATOM 741 C C . TYR A 1 96 ? 12.829 -8.839 -1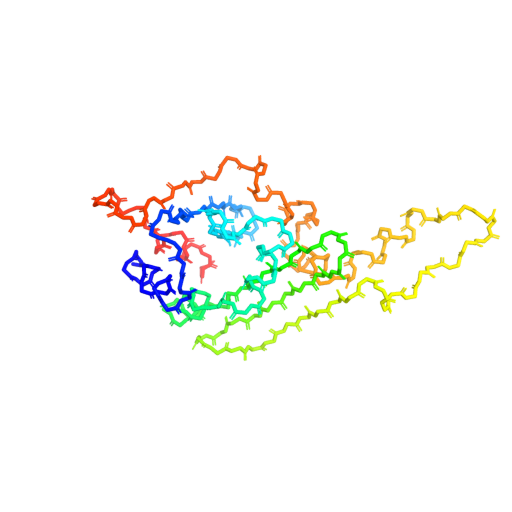1.869 1.00 93.19 96 TYR A C 1
ATOM 743 O O . TYR A 1 96 ? 13.105 -8.602 -13.040 1.00 93.19 96 TYR A O 1
ATOM 751 N N . ASP A 1 97 ? 13.321 -9.898 -11.224 1.00 93.12 97 ASP A N 1
ATOM 752 C CA . ASP A 1 97 ? 14.195 -10.912 -11.832 1.00 93.12 97 ASP A CA 1
ATOM 753 C C . ASP A 1 97 ? 13.474 -11.815 -12.847 1.00 93.12 97 ASP A C 1
ATOM 755 O O . ASP A 1 97 ? 14.121 -12.463 -13.666 1.00 93.12 97 ASP A O 1
ATOM 759 N N . THR A 1 98 ? 12.139 -11.833 -12.818 1.00 91.00 98 THR A N 1
ATOM 760 C CA . THR A 1 98 ? 11.296 -12.566 -13.774 1.00 91.00 98 THR A CA 1
ATOM 761 C C . THR A 1 98 ? 10.869 -11.729 -14.979 1.00 91.00 98 THR A C 1
ATOM 763 O O . THR A 1 98 ? 10.158 -12.229 -15.849 1.00 91.00 98 THR A O 1
ATOM 766 N N . VAL A 1 99 ? 11.261 -10.451 -15.032 1.00 88.75 99 VAL A N 1
ATOM 767 C CA . VAL A 1 99 ? 10.889 -9.552 -16.126 1.00 88.75 99 VAL A CA 1
ATOM 768 C C . VAL A 1 99 ? 11.847 -9.726 -17.296 1.00 88.75 99 VAL A C 1
ATOM 770 O O . VAL A 1 99 ? 13.030 -9.401 -17.198 1.00 88.75 99 VAL A O 1
ATOM 773 N N . ASP A 1 100 ? 11.303 -10.137 -18.438 1.00 83.81 100 ASP A N 1
ATOM 774 C CA . ASP A 1 100 ? 12.010 -10.058 -19.712 1.00 83.81 100 ASP A CA 1
ATOM 775 C C . ASP A 1 100 ? 12.146 -8.586 -20.125 1.00 83.81 100 ASP A C 1
ATOM 777 O O . ASP A 1 100 ? 11.167 -7.906 -20.450 1.00 83.81 100 ASP A O 1
ATOM 781 N N . LEU A 1 101 ? 13.374 -8.072 -20.071 1.00 80.75 101 LEU A N 1
ATOM 782 C CA . LEU A 1 101 ? 13.672 -6.697 -20.453 1.00 80.75 101 LEU A CA 1
ATOM 783 C C . LEU A 1 101 ? 13.596 -6.533 -21.982 1.00 80.75 101 LEU A C 1
ATOM 785 O O . LEU A 1 101 ? 14.000 -7.440 -22.712 1.00 80.75 101 LEU A O 1
ATOM 789 N N . PRO A 1 102 ? 13.109 -5.383 -22.489 1.00 75.44 102 PRO A N 1
ATOM 790 C CA . PRO A 1 102 ? 13.092 -5.120 -23.923 1.00 75.44 102 PRO A CA 1
ATOM 791 C C . PRO A 1 102 ? 14.511 -5.194 -24.504 1.00 75.44 102 PRO A C 1
ATOM 793 O O . PRO A 1 102 ? 15.457 -4.676 -23.910 1.00 75.44 102 PRO A O 1
ATOM 796 N N . GLU A 1 103 ? 14.650 -5.843 -25.663 1.00 67.38 103 GLU A N 1
ATOM 797 C CA . GLU A 1 103 ? 15.935 -5.983 -26.352 1.00 67.38 103 GLU A CA 1
ATOM 798 C C . GLU A 1 103 ? 16.514 -4.601 -26.699 1.00 67.38 103 GLU A C 1
ATOM 800 O O . GLU A 1 103 ? 15.828 -3.751 -27.274 1.00 67.38 103 GLU A O 1
ATOM 805 N N . SER A 1 104 ? 17.789 -4.368 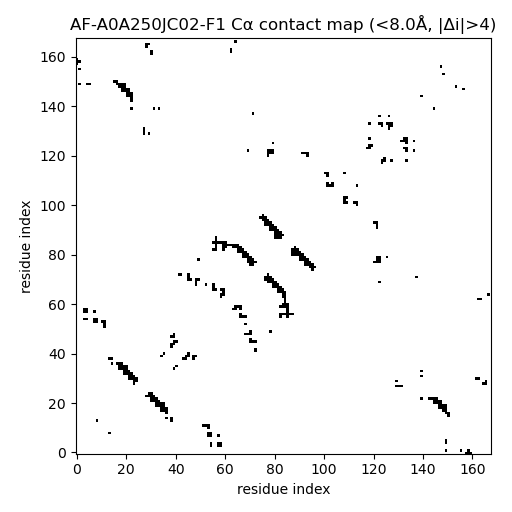-26.367 1.00 63.84 104 SER A N 1
ATOM 806 C CA . SER A 1 104 ? 18.498 -3.169 -26.818 1.00 63.84 104 SER A CA 1
ATOM 807 C C . SER A 1 104 ? 18.798 -3.312 -28.308 1.00 63.84 104 SER A C 1
ATOM 809 O O . SER A 1 104 ? 19.571 -4.193 -28.689 1.00 63.84 104 SER A O 1
ATOM 811 N N . VAL A 1 105 ? 18.224 -2.457 -29.152 1.00 60.19 105 VAL A N 1
ATOM 812 C CA . VAL A 1 105 ? 18.449 -2.532 -30.606 1.00 60.19 105 VAL A CA 1
ATOM 813 C C . VAL A 1 105 ? 19.892 -2.138 -30.968 1.00 60.19 105 VAL A C 1
ATOM 815 O O . VAL A 1 105 ? 20.44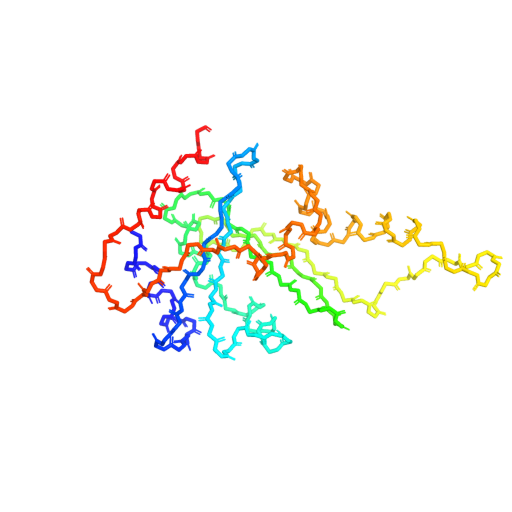4 -2.704 -31.903 1.00 60.19 105 VAL A O 1
ATOM 818 N N . ASP A 1 106 ? 20.544 -1.283 -30.166 1.00 64.94 106 ASP A N 1
ATOM 819 C CA . ASP A 1 106 ? 21.884 -0.733 -30.454 1.00 64.94 106 ASP A CA 1
ATOM 820 C C . ASP A 1 106 ? 22.820 -0.669 -29.223 1.00 64.94 106 ASP A C 1
ATOM 822 O O . ASP A 1 106 ? 23.766 0.115 -29.173 1.00 64.94 106 ASP A O 1
ATOM 826 N N . GLY A 1 107 ? 22.560 -1.476 -28.189 1.00 58.97 107 GLY A N 1
ATOM 827 C CA . GLY A 1 107 ? 23.310 -1.440 -26.922 1.00 58.97 107 GLY A CA 1
ATOM 828 C C . GLY A 1 107 ? 22.897 -0.313 -25.963 1.00 58.97 107 GLY A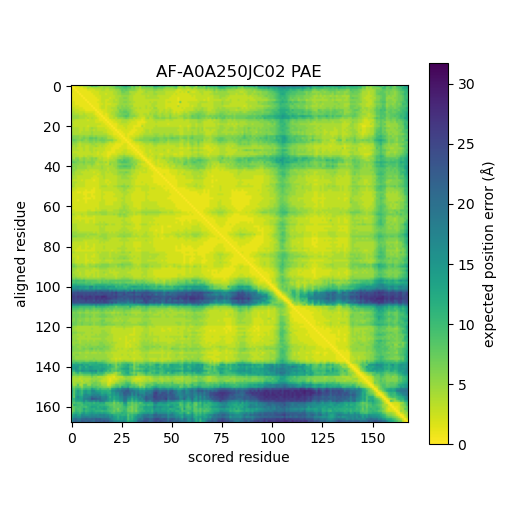 C 1
ATOM 829 O O . GLY A 1 107 ? 23.341 -0.303 -24.815 1.00 58.97 107 GLY A O 1
ATOM 830 N N . GLU A 1 108 ? 22.007 0.585 -26.392 1.00 59.31 108 GLU A N 1
ATOM 831 C CA . GLU A 1 108 ? 21.282 1.510 -25.518 1.00 59.31 108 GLU A CA 1
ATOM 832 C C . GLU A 1 108 ? 19.942 0.891 -25.094 1.00 59.31 108 GLU A C 1
ATOM 834 O O . GLU A 1 108 ? 19.175 0.379 -25.915 1.00 59.31 108 GLU A O 1
ATOM 839 N N . PHE A 1 109 ? 19.669 0.913 -23.789 1.00 68.12 109 PHE A N 1
ATOM 840 C CA . PHE A 1 109 ? 18.353 0.584 -23.251 1.00 68.12 109 PHE A CA 1
ATOM 841 C C . PHE A 1 109 ? 17.370 1.696 -23.644 1.00 68.12 109 PHE A C 1
ATOM 843 O O . PHE A 1 109 ? 17.605 2.861 -23.333 1.00 68.12 109 PHE A O 1
ATOM 850 N N . ASP A 1 110 ? 16.266 1.354 -24.318 1.00 80.62 110 ASP A N 1
ATOM 851 C CA . ASP A 1 110 ? 15.186 2.315 -24.577 1.00 80.62 110 ASP A CA 1
ATOM 852 C C . ASP A 1 110 ? 14.461 2.614 -23.253 1.00 80.62 110 ASP A C 1
ATOM 854 O O . ASP A 1 110 ? 13.542 1.893 -22.849 1.00 80.62 110 ASP A O 1
ATOM 858 N N . ASP A 1 111 ? 14.867 3.692 -22.577 1.00 81.94 111 ASP A N 1
ATOM 859 C CA . ASP A 1 111 ? 14.232 4.197 -21.353 1.00 81.94 111 ASP A CA 1
ATOM 860 C C . ASP A 1 111 ? 12.718 4.390 -21.532 1.00 81.94 111 ASP A C 1
ATOM 862 O O . ASP A 1 111 ? 11.933 4.141 -20.612 1.00 81.94 111 ASP A O 1
ATOM 866 N N . ALA A 1 112 ? 12.269 4.778 -22.731 1.00 83.81 112 ALA A N 1
ATOM 867 C CA . ALA A 1 112 ? 10.850 4.926 -23.014 1.00 83.81 112 ALA A CA 1
ATOM 868 C C . ALA A 1 112 ? 10.152 3.561 -23.132 1.00 83.81 112 ALA A C 1
ATOM 870 O O . ALA A 1 112 ? 8.999 3.437 -22.710 1.00 83.81 112 ALA A O 1
ATOM 871 N N . ALA A 1 113 ? 10.807 2.524 -23.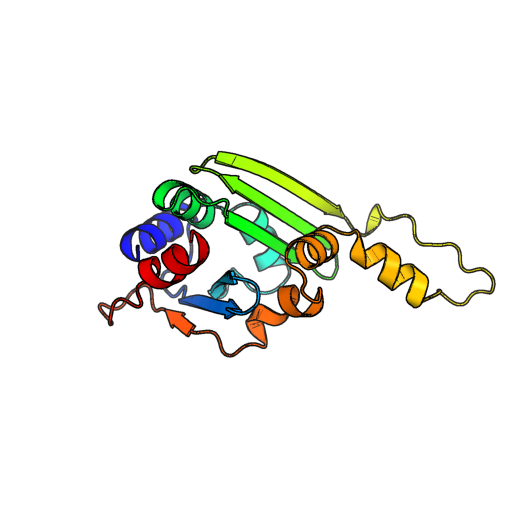669 1.00 84.25 113 ALA A N 1
ATOM 872 C CA . ALA A 1 113 ? 10.287 1.151 -23.631 1.00 84.25 113 ALA A CA 1
ATOM 873 C C . ALA A 1 113 ? 10.198 0.627 -22.204 1.00 84.25 113 ALA A C 1
ATOM 875 O O . ALA A 1 113 ? 9.176 0.041 -21.837 1.00 84.25 113 ALA A O 1
ATOM 876 N N . PHE A 1 114 ? 11.223 0.880 -21.393 1.00 86.25 114 PHE A N 1
ATOM 877 C CA . PHE A 1 114 ? 11.224 0.486 -19.994 1.00 86.25 114 PHE A CA 1
ATOM 878 C C . PHE A 1 114 ? 10.094 1.176 -19.220 1.00 86.25 114 PHE A C 1
ATOM 880 O O . PHE A 1 114 ? 9.308 0.501 -18.560 1.00 86.25 114 PHE A O 1
ATOM 887 N N . ALA A 1 115 ? 9.906 2.487 -19.391 1.00 86.12 115 ALA A N 1
ATOM 888 C CA . ALA A 1 115 ? 8.797 3.217 -18.777 1.00 86.12 115 ALA A CA 1
ATOM 889 C C . ALA A 1 115 ? 7.419 2.680 -19.219 1.00 86.12 115 ALA A C 1
ATOM 891 O O . ALA A 1 115 ? 6.529 2.479 -18.389 1.00 86.12 115 ALA A O 1
ATOM 892 N N . ARG A 1 116 ? 7.238 2.373 -20.517 1.00 86.12 116 ARG A N 1
ATOM 893 C CA . ARG A 1 116 ? 6.007 1.735 -21.033 1.00 86.12 116 ARG A CA 1
ATOM 894 C C . ARG A 1 116 ? 5.759 0.362 -20.405 1.00 86.12 116 ARG A C 1
ATOM 896 O O . ARG A 1 116 ? 4.606 -0.008 -20.190 1.00 86.12 116 ARG A O 1
ATOM 903 N N . MET A 1 117 ? 6.816 -0.392 -20.122 1.00 88.50 117 MET A N 1
ATOM 904 C CA . MET A 1 117 ? 6.727 -1.673 -19.429 1.00 88.50 117 MET A CA 1
ATOM 905 C C . MET A 1 117 ? 6.357 -1.484 -17.950 1.00 88.50 117 MET A C 1
ATOM 907 O O . MET A 1 117 ? 5.409 -2.116 -17.487 1.00 88.50 117 MET A O 1
ATOM 911 N N . GLN A 1 118 ? 7.011 -0.560 -17.239 1.00 89.88 118 GLN A N 1
ATOM 912 C CA . GLN A 1 118 ? 6.713 -0.242 -15.835 1.00 89.88 118 GLN A CA 1
ATOM 913 C C . GLN A 1 118 ? 5.284 0.263 -15.611 1.00 89.88 118 GLN A C 1
ATOM 915 O O . GLN A 1 118 ? 4.702 0.028 -14.551 1.00 89.88 118 GLN A O 1
ATOM 920 N N . ALA A 1 119 ? 4.688 0.917 -16.611 1.00 89.06 119 ALA A N 1
ATOM 921 C CA . ALA A 1 119 ? 3.286 1.330 -16.576 1.00 89.06 119 ALA A CA 1
ATOM 922 C C . ALA A 1 119 ? 2.307 0.144 -16.480 1.00 89.06 119 ALA A C 1
ATOM 924 O O . ALA A 1 119 ? 1.151 0.335 -16.110 1.00 89.06 119 ALA A O 1
ATOM 925 N N . ARG A 1 120 ? 2.755 -1.076 -16.805 1.00 89.62 120 ARG A N 1
ATOM 926 C CA . ARG A 1 120 ? 1.953 -2.309 -16.751 1.00 89.62 120 ARG A CA 1
ATOM 927 C C . ARG A 1 120 ? 2.228 -3.138 -15.500 1.00 89.62 120 ARG A C 1
ATOM 929 O O . ARG A 1 120 ? 1.493 -4.082 -15.255 1.00 89.62 120 ARG A O 1
ATOM 936 N N . TRP A 1 121 ? 3.269 -2.809 -14.738 1.00 94.94 121 TRP A N 1
ATOM 937 C CA . TRP A 1 121 ? 3.581 -3.474 -13.474 1.00 94.94 121 TRP A CA 1
ATOM 938 C C . TRP A 1 121 ? 2.534 -3.126 -12.402 1.00 94.94 121 TRP A C 1
ATOM 940 O O . TRP A 1 121 ? 1.867 -2.099 -12.555 1.00 94.94 121 TRP A O 1
ATOM 950 N N . PRO A 1 122 ? 2.383 -3.910 -11.317 1.00 94.88 122 PRO A N 1
ATOM 951 C CA . PRO A 1 122 ? 1.309 -3.742 -10.334 1.00 94.88 122 PRO A CA 1
ATOM 952 C C . PRO A 1 122 ? 1.039 -2.298 -9.882 1.00 94.88 122 PRO A C 1
ATOM 954 O O . PRO A 1 122 ? -0.106 -1.842 -9.887 1.00 94.88 122 PRO A O 1
ATOM 957 N N . LEU A 1 123 ? 2.078 -1.535 -9.532 1.00 92.88 123 LEU A N 1
ATOM 958 C CA . LEU A 1 123 ? 1.930 -0.140 -9.106 1.00 92.88 123 LEU A CA 1
ATOM 959 C C . LEU A 1 123 ? 1.640 0.801 -10.280 1.00 92.88 123 LEU A C 1
ATOM 961 O O . LEU A 1 123 ? 0.905 1.771 -10.114 1.00 92.88 123 LEU A O 1
ATOM 965 N N . GLY A 1 124 ? 2.183 0.524 -11.467 1.00 92.50 124 GLY A N 1
ATOM 966 C CA . GLY A 1 124 ? 1.881 1.287 -12.683 1.00 92.50 124 GLY A CA 1
ATOM 967 C C . GLY A 1 124 ? 0.433 1.089 -13.138 1.00 92.50 124 GLY A C 1
ATOM 968 O O . GLY A 1 124 ? -0.284 2.056 -13.392 1.00 92.50 124 GLY A O 1
ATOM 969 N N . HIS A 1 125 ? -0.030 -0.158 -13.133 1.00 91.81 125 HIS A N 1
ATOM 970 C CA . HIS A 1 125 ? -1.409 -0.528 -13.414 1.00 91.81 125 HIS A CA 1
ATOM 971 C C . HIS A 1 125 ? -2.358 0.128 -12.403 1.00 91.81 125 HIS A C 1
ATOM 973 O O . HIS A 1 125 ? -3.332 0.772 -12.797 1.00 91.81 125 HIS A O 1
ATOM 979 N N . LEU A 1 126 ? -2.050 0.059 -11.104 1.00 89.81 126 LEU A N 1
ATOM 980 C CA . LEU A 1 126 ? -2.854 0.721 -10.077 1.00 89.81 126 LEU A CA 1
ATOM 981 C C . LEU A 1 126 ? -2.917 2.246 -10.284 1.00 89.81 126 LEU A C 1
ATOM 983 O O . LEU A 1 126 ? -3.981 2.851 -10.135 1.00 89.81 126 LEU A O 1
ATOM 987 N N . ALA A 1 127 ? -1.801 2.869 -10.672 1.00 89.81 127 ALA A N 1
ATOM 988 C CA . ALA A 1 127 ? -1.748 4.292 -10.989 1.00 89.81 127 ALA A CA 1
ATOM 989 C C . ALA A 1 127 ? -2.654 4.641 -12.182 1.00 89.81 127 ALA A C 1
ATOM 991 O O . ALA A 1 127 ? -3.438 5.590 -12.101 1.00 89.81 127 ALA A O 1
ATOM 992 N N . TRP A 1 128 ? -2.633 3.821 -13.238 1.00 90.50 128 TRP A N 1
ATOM 993 C CA . TRP A 1 128 ? -3.527 3.953 -14.389 1.00 90.50 128 TRP A CA 1
ATOM 994 C C . TRP A 1 128 ? -5.008 3.841 -13.995 1.00 90.50 128 TRP A C 1
ATOM 996 O O . TRP A 1 128 ? -5.793 4.716 -14.364 1.00 90.50 128 TRP A O 1
ATOM 1006 N N . VAL A 1 129 ? -5.384 2.843 -13.181 1.00 88.50 129 VAL A N 1
ATOM 1007 C CA . VAL A 1 129 ? -6.768 2.665 -12.687 1.00 88.50 129 VAL A CA 1
ATOM 1008 C C . VAL A 1 129 ? -7.255 3.904 -11.933 1.00 88.50 129 VAL A C 1
ATOM 1010 O O . VAL A 1 129 ? -8.404 4.318 -12.089 1.00 88.50 129 VAL A O 1
ATOM 1013 N N . PHE A 1 130 ? -6.387 4.527 -11.134 1.00 85.69 130 PHE A N 1
ATOM 1014 C CA . PHE A 1 130 ? -6.729 5.731 -10.375 1.00 85.69 130 PHE A CA 1
ATOM 1015 C C . PHE A 1 130 ? -6.519 7.049 -11.141 1.00 85.69 130 PHE A C 1
ATOM 1017 O O . PHE A 1 130 ? -6.820 8.123 -10.609 1.00 85.69 130 PHE A O 1
ATOM 1024 N N . GLY A 1 131 ? -6.019 7.004 -12.378 1.00 88.00 131 GLY A N 1
ATOM 1025 C CA . GLY A 1 131 ? -5.715 8.191 -13.178 1.00 88.00 131 GLY A CA 1
ATOM 1026 C C . GLY A 1 131 ? -4.651 9.095 -12.543 1.00 88.00 131 GLY A C 1
ATOM 1027 O O . GLY A 1 131 ? -4.802 10.325 -12.550 1.00 88.00 131 GLY A O 1
ATOM 1028 N N . VAL A 1 132 ? -3.618 8.500 -11.943 1.00 87.69 132 VAL A N 1
ATOM 1029 C CA . VAL A 1 132 ? -2.476 9.190 -11.320 1.00 87.69 132 VAL A CA 1
ATOM 1030 C C . VAL A 1 132 ? -1.150 8.713 -11.894 1.00 87.69 132 VAL A C 1
ATOM 1032 O O . VAL A 1 132 ? -1.085 7.675 -12.541 1.00 87.69 132 VAL A O 1
ATOM 1035 N N . GLU A 1 133 ? -0.091 9.469 -11.617 1.00 88.69 133 GLU A N 1
ATOM 1036 C CA . GLU A 1 133 ? 1.279 9.052 -11.907 1.00 88.69 133 GLU A CA 1
ATOM 1037 C C . GLU A 1 133 ? 1.735 7.960 -10.930 1.00 88.69 133 GLU A C 1
ATOM 1039 O O . GLU A 1 133 ? 1.380 7.979 -9.743 1.00 88.69 133 GLU A O 1
ATOM 1044 N N . ARG A 1 134 ? 2.560 7.026 -11.410 1.00 89.81 134 ARG A N 1
ATOM 1045 C CA . ARG A 1 134 ? 3.143 5.942 -10.600 1.00 89.81 134 ARG A CA 1
ATOM 1046 C C . ARG A 1 134 ? 3.942 6.500 -9.423 1.00 89.81 134 ARG A C 1
ATOM 1048 O O . ARG A 1 134 ? 3.841 6.003 -8.301 1.00 89.81 134 ARG A O 1
ATOM 1055 N N . GLU A 1 135 ? 4.674 7.583 -9.654 1.00 87.38 135 GLU A N 1
ATOM 1056 C CA . GLU A 1 135 ? 5.466 8.297 -8.656 1.00 87.38 135 GLU A CA 1
ATOM 1057 C C . GLU A 1 135 ? 4.589 8.759 -7.496 1.00 87.38 135 GLU A C 1
ATOM 1059 O O . GLU A 1 135 ? 5.005 8.666 -6.342 1.00 87.38 135 GLU A O 1
ATOM 1064 N N . LEU A 1 136 ? 3.346 9.182 -7.765 1.00 84.19 136 LEU A N 1
ATOM 1065 C CA . LEU A 1 136 ? 2.439 9.598 -6.702 1.00 84.19 136 LEU A CA 1
ATOM 1066 C C . LEU A 1 136 ? 2.205 8.450 -5.721 1.00 84.19 136 LEU A C 1
ATOM 1068 O O . LEU A 1 136 ? 2.233 8.698 -4.517 1.00 84.19 136 LEU A O 1
ATOM 1072 N N . LEU A 1 137 ? 2.020 7.214 -6.202 1.00 85.69 137 LEU A N 1
ATOM 1073 C CA . LEU A 1 137 ? 1.824 6.036 -5.349 1.00 85.69 137 LEU A CA 1
ATOM 1074 C C . LEU A 1 137 ? 3.066 5.713 -4.509 1.00 85.69 137 LEU A C 1
ATOM 1076 O O . LEU A 1 137 ? 2.920 5.382 -3.332 1.00 85.69 137 LEU A O 1
ATOM 1080 N N . LEU A 1 138 ? 4.263 5.916 -5.063 1.00 85.00 138 LEU A N 1
ATOM 1081 C CA . LEU A 1 138 ? 5.545 5.684 -4.385 1.00 85.00 138 LEU A CA 1
ATOM 1082 C C . LEU A 1 138 ? 5.893 6.758 -3.336 1.00 85.00 138 LEU A C 1
ATOM 1084 O O . LEU A 1 138 ? 6.595 6.492 -2.364 1.00 85.00 138 LEU A O 1
ATOM 1088 N N . GLN A 1 139 ? 5.395 7.983 -3.498 1.00 78.50 139 GLN A N 1
ATOM 1089 C CA . GLN A 1 139 ? 5.829 9.156 -2.730 1.00 78.50 139 GLN A CA 1
ATOM 1090 C C . GLN A 1 139 ? 5.183 9.334 -1.347 1.00 78.50 139 GLN A C 1
ATOM 1092 O O . GLN A 1 139 ? 5.185 10.445 -0.818 1.00 78.50 139 GLN A O 1
ATOM 1097 N N . LEU A 1 140 ? 4.627 8.296 -0.715 1.00 65.81 140 LEU A N 1
ATOM 1098 C CA . LEU A 1 140 ? 3.924 8.493 0.562 1.00 65.81 140 LEU A CA 1
ATOM 1099 C C . LEU A 1 140 ? 4.805 9.186 1.624 1.00 65.81 140 LEU A C 1
ATOM 1101 O O . LEU A 1 140 ? 4.335 10.093 2.302 1.00 65.81 140 LEU A O 1
ATOM 1105 N N . HIS A 1 141 ? 6.091 8.831 1.696 1.00 56.69 141 HIS A N 1
ATOM 1106 C CA . HIS A 1 141 ? 7.060 9.422 2.630 1.00 56.69 141 HIS A CA 1
ATOM 1107 C C . HIS A 1 141 ? 7.489 10.856 2.271 1.00 56.69 141 HIS A C 1
ATOM 1109 O O . HIS A 1 141 ? 8.034 11.561 3.114 1.00 56.69 141 HIS A O 1
ATOM 1115 N N . GLN A 1 142 ? 7.287 11.273 1.017 1.00 61.41 142 GLN A N 1
ATOM 1116 C CA . GLN A 1 142 ? 7.640 12.611 0.526 1.00 61.41 142 GLN A CA 1
ATOM 1117 C C . GLN A 1 142 ? 6.479 13.601 0.675 1.00 61.41 142 GLN A C 1
ATOM 1119 O O . GLN A 1 142 ? 6.680 14.813 0.642 1.00 61.41 142 GLN A O 1
ATOM 1124 N N . MET A 1 143 ? 5.256 13.097 0.850 1.00 63.38 143 MET A N 1
ATOM 1125 C CA . MET A 1 143 ? 4.115 13.923 1.222 1.00 63.38 143 MET A CA 1
ATOM 1126 C C . MET A 1 143 ? 4.165 14.224 2.716 1.00 63.38 143 MET A C 1
ATOM 1128 O O . MET A 1 143 ? 4.521 13.346 3.486 1.00 63.38 143 MET A O 1
ATOM 1132 N N . ASN A 1 144 ? 3.755 15.428 3.132 1.00 68.19 144 ASN A N 1
ATOM 1133 C CA . ASN A 1 144 ? 3.486 15.739 4.541 1.00 68.19 144 ASN A CA 1
ATOM 1134 C C . ASN A 1 144 ? 2.198 15.011 4.959 1.00 68.19 144 ASN A C 1
ATOM 1136 O O . ASN A 1 144 ? 1.109 15.537 4.700 1.00 68.19 144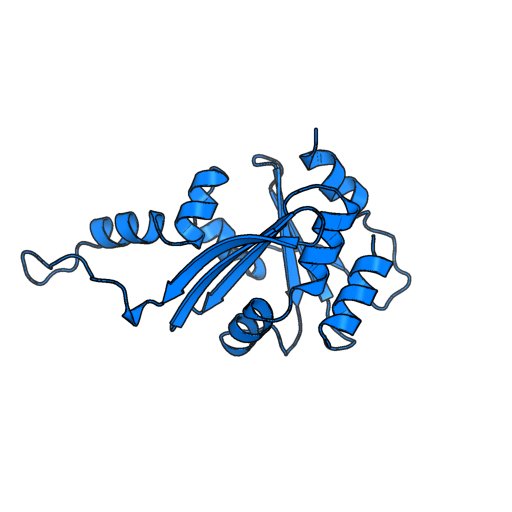 ASN A O 1
ATOM 1140 N N . PRO A 1 145 ? 2.270 13.801 5.544 1.00 77.19 145 PRO A N 1
ATOM 1141 C CA . PRO A 1 145 ? 1.080 13.030 5.826 1.00 77.19 145 PRO A CA 1
ATOM 1142 C C . PRO A 1 145 ? 0.449 13.557 7.112 1.00 77.19 145 PRO A C 1
ATOM 1144 O O . PRO A 1 145 ? 1.122 14.056 8.019 1.00 77.19 145 PRO A O 1
ATOM 1147 N N . THR A 1 146 ? -0.862 13.397 7.224 1.00 80.06 146 THR A N 1
ATOM 1148 C CA . THR A 1 146 ? -1.516 13.535 8.522 1.00 80.06 146 THR A CA 1
ATOM 1149 C C . THR A 1 146 ? -1.090 12.345 9.370 1.00 80.06 146 THR A C 1
ATOM 1151 O O . THR A 1 146 ? -1.376 11.203 9.016 1.00 80.06 146 THR A O 1
ATOM 1154 N N . ARG A 1 147 ? -0.383 12.607 10.468 1.00 81.31 147 ARG A N 1
ATOM 1155 C CA . ARG A 1 147 ? 0.103 11.577 11.388 1.00 81.31 147 ARG A CA 1
ATOM 1156 C C . ARG A 1 147 ? -0.870 11.410 12.539 1.00 81.31 147 ARG A C 1
ATOM 1158 O O . ARG A 1 147 ? -1.171 12.368 13.247 1.00 81.31 147 ARG A O 1
ATOM 1165 N N . LEU A 1 148 ? -1.348 10.189 12.723 1.00 77.31 148 LEU A N 1
ATOM 1166 C CA . LEU A 1 148 ? -2.269 9.826 13.786 1.00 77.31 148 LEU A CA 1
ATOM 1167 C C . LEU A 1 148 ? -1.528 8.967 14.804 1.00 77.31 148 LEU A C 1
ATOM 1169 O O . LEU A 1 148 ? -1.167 7.825 14.514 1.00 77.31 148 LEU A O 1
ATOM 1173 N N . SER A 1 149 ? -1.324 9.522 16.002 1.00 78.31 149 SER A N 1
ATOM 1174 C CA . SER A 1 149 ? -0.938 8.717 17.161 1.00 78.31 149 SER A CA 1
ATOM 1175 C C . SER A 1 149 ? -2.076 7.751 17.468 1.00 78.31 149 SER A C 1
ATOM 1177 O O . SER A 1 149 ? -3.234 8.148 17.649 1.00 78.31 149 SER A O 1
ATOM 1179 N N . LEU A 1 150 ? -1.741 6.467 17.506 1.00 71.00 150 LEU A N 1
ATOM 1180 C CA . LEU A 1 150 ? -2.674 5.412 17.870 1.00 71.00 150 LEU A CA 1
ATOM 1181 C C . LEU A 1 150 ? -2.634 5.108 19.371 1.00 71.00 150 LEU A C 1
ATOM 1183 O O . LEU A 1 150 ? -3.408 4.272 19.815 1.00 71.00 150 LEU A O 1
ATOM 1187 N N . GLN A 1 151 ? -1.803 5.796 20.161 1.00 69.88 151 GLN A N 1
ATOM 1188 C CA . GLN A 1 151 ? -1.744 5.624 21.617 1.00 69.88 151 GLN A CA 1
ATOM 1189 C C . GLN A 1 151 ? -2.502 6.708 22.386 1.00 69.88 151 GLN A C 1
ATOM 1191 O O . GLN A 1 151 ? -3.131 6.419 23.400 1.00 69.88 151 GLN A O 1
ATOM 1196 N N . ASP A 1 152 ? -2.484 7.947 21.897 1.00 61.19 152 ASP A N 1
ATOM 1197 C CA . ASP A 1 152 ? -3.020 9.076 22.658 1.00 61.19 152 ASP A CA 1
ATOM 1198 C C . ASP A 1 152 ? -4.522 9.253 22.469 1.00 61.19 152 ASP A C 1
ATOM 1200 O O . ASP A 1 152 ? -5.042 9.094 21.367 1.00 61.19 152 ASP A O 1
ATOM 1204 N N . SER A 1 153 ? -5.222 9.725 23.500 1.00 53.97 153 SER A N 1
ATOM 1205 C CA . SER A 1 153 ? -6.640 10.134 23.485 1.00 53.97 153 SER A CA 1
ATOM 1206 C C . SER A 1 153 ? -6.916 11.423 22.683 1.00 53.97 153 SER A C 1
ATOM 1208 O O . SER A 1 153 ? -7.900 12.113 22.938 1.00 53.97 153 SER A O 1
ATOM 1210 N N . GLY A 1 154 ? -6.029 11.789 21.753 1.00 53.53 154 GLY A N 1
ATOM 1211 C CA . GLY A 1 154 ? -6.148 12.982 20.914 1.00 53.53 154 GLY A CA 1
ATOM 1212 C C . GLY A 1 154 ? -7.352 12.928 19.963 1.00 53.53 154 GLY A C 1
ATOM 1213 O O . GLY A 1 154 ? -7.904 11.841 19.742 1.00 53.53 154 GLY A O 1
ATOM 1214 N N . PRO A 1 155 ? -7.758 14.087 19.403 1.00 48.34 155 PRO A N 1
ATOM 1215 C CA . PRO A 1 155 ? -9.010 14.242 18.670 1.00 48.34 155 PRO A CA 1
ATOM 1216 C C . PRO A 1 155 ? -9.160 13.181 17.581 1.00 48.34 155 PRO A C 1
ATOM 1218 O O . PRO A 1 155 ? -8.219 12.896 16.836 1.00 48.34 155 PRO A O 1
ATOM 1221 N N . GLU A 1 156 ? -10.357 12.596 17.502 1.00 53.00 156 GLU A N 1
ATOM 1222 C CA . GLU A 1 156 ? -10.764 11.705 16.421 1.00 53.00 156 GLU A CA 1
ATOM 1223 C C . GLU A 1 156 ? -10.700 12.467 15.097 1.00 53.00 156 GLU A C 1
ATOM 1225 O O . GLU A 1 156 ? -11.668 13.073 14.640 1.00 53.00 156 GLU A O 1
ATOM 1230 N N . LEU A 1 157 ? -9.547 12.427 14.435 1.00 53.97 157 LEU A N 1
ATOM 1231 C CA . LEU A 1 157 ? -9.521 12.597 12.995 1.00 53.97 157 LEU A CA 1
ATOM 1232 C C . LEU A 1 157 ? -10.351 11.446 12.440 1.00 53.97 157 LEU A C 1
ATOM 1234 O O . LEU A 1 157 ? -9.958 10.279 12.476 1.00 53.97 157 LEU A O 1
ATOM 1238 N N . SER A 1 158 ? -11.571 11.796 12.047 1.00 60.69 158 SER A N 1
ATOM 1239 C CA . SER A 1 158 ? -12.583 10.864 11.592 1.00 60.69 158 SER A CA 1
ATOM 1240 C C . SER A 1 158 ? -12.120 10.245 10.272 1.00 60.69 158 SER A C 1
ATOM 1242 O O . SER A 1 158 ? -12.429 10.713 9.179 1.00 60.69 158 SER A O 1
ATOM 1244 N N . LEU A 1 159 ? -11.362 9.152 10.389 1.00 61.62 159 LEU A N 1
ATOM 1245 C CA . LEU A 1 159 ? -11.143 8.160 9.333 1.00 61.62 159 LEU A CA 1
ATOM 1246 C C . LEU A 1 159 ? -12.468 7.820 8.630 1.00 61.62 159 LEU A C 1
ATOM 1248 O O . LEU A 1 159 ? -12.483 7.539 7.439 1.00 61.62 159 LEU A O 1
ATOM 1252 N N . GLU A 1 160 ? -13.586 7.906 9.353 1.00 63.47 160 GLU A N 1
ATOM 1253 C CA . GLU A 1 160 ? -14.937 7.728 8.826 1.00 63.47 160 GLU A CA 1
ATOM 1254 C C . GLU A 1 160 ? -15.326 8.823 7.828 1.00 63.47 160 GLU A C 1
ATOM 1256 O O . GLU A 1 160 ? -15.760 8.475 6.735 1.00 63.47 160 GLU A O 1
ATOM 1261 N N . HIS A 1 161 ? -15.107 10.109 8.129 1.00 64.19 161 HIS A N 1
ATOM 1262 C CA . HIS A 1 161 ? -15.346 11.221 7.195 1.00 64.19 161 HIS A CA 1
ATOM 1263 C C . HIS A 1 161 ? -14.465 11.126 5.946 1.00 64.19 161 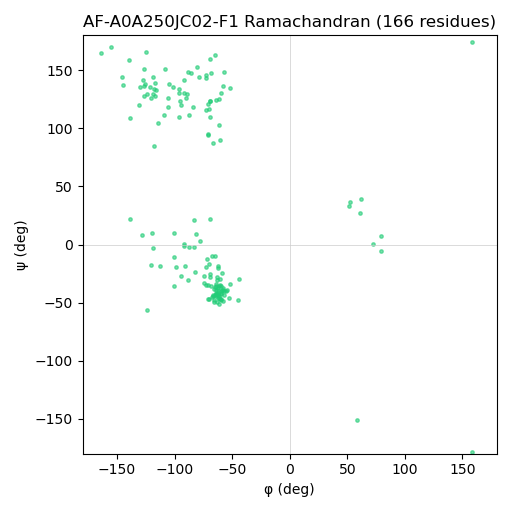HIS A C 1
ATOM 1265 O O . HIS A 1 161 ? -14.916 11.420 4.840 1.00 64.19 161 HIS A O 1
ATOM 1271 N N . LEU A 1 162 ? -13.218 10.685 6.112 1.00 63.66 162 LEU A N 1
ATOM 1272 C CA . LEU A 1 162 ? -12.262 10.535 5.014 1.00 63.66 162 LEU A CA 1
ATOM 1273 C C . LEU A 1 162 ? -12.641 9.406 4.052 1.00 63.66 162 LEU A C 1
ATOM 1275 O O . LEU A 1 162 ? -12.440 9.535 2.847 1.00 63.66 162 LEU A O 1
ATOM 1279 N N . LEU A 1 163 ? -13.202 8.314 4.576 1.00 63.81 163 LEU A N 1
ATOM 1280 C CA . LEU A 1 163 ? -13.604 7.154 3.781 1.00 63.81 163 LEU A CA 1
ATOM 1281 C C . LEU A 1 163 ? -15.043 7.282 3.245 1.00 63.81 163 LEU A C 1
ATOM 1283 O O . LEU A 1 163 ? -15.314 6.812 2.143 1.00 63.81 163 LEU A O 1
ATOM 1287 N N . HIS A 1 164 ? -15.949 7.970 3.953 1.00 59.97 164 HIS A N 1
ATOM 1288 C CA . HIS A 1 164 ? -17.322 8.223 3.483 1.00 59.97 164 HIS A CA 1
ATOM 1289 C C . HIS A 1 164 ? -17.369 9.099 2.226 1.00 59.97 164 HIS A C 1
ATOM 1291 O O . HIS A 1 164 ? -18.194 8.855 1.351 1.00 59.97 164 HIS A O 1
ATOM 1297 N N . GLY A 1 165 ? -16.467 10.078 2.087 1.00 53.94 165 GLY A N 1
ATOM 1298 C CA . GLY A 1 165 ? -16.416 10.952 0.906 1.00 53.94 165 GLY A CA 1
ATOM 1299 C C . GLY A 1 165 ? -16.003 10.256 -0.400 1.00 53.94 165 GLY A C 1
ATOM 1300 O O . GLY A 1 165 ? -16.107 10.854 -1.469 1.00 53.94 165 GLY A O 1
ATOM 1301 N N . ILE A 1 166 ? -15.530 9.008 -0.331 1.00 53.91 166 ILE A N 1
ATOM 1302 C CA . ILE A 1 166 ? -15.086 8.215 -1.489 1.00 53.91 166 ILE A CA 1
ATOM 1303 C C . ILE A 1 166 ? -16.216 7.321 -2.020 1.00 53.91 166 ILE A C 1
ATOM 1305 O O . ILE A 1 166 ? -16.240 7.015 -3.209 1.00 53.91 166 ILE A O 1
ATOM 1309 N N . ALA A 1 16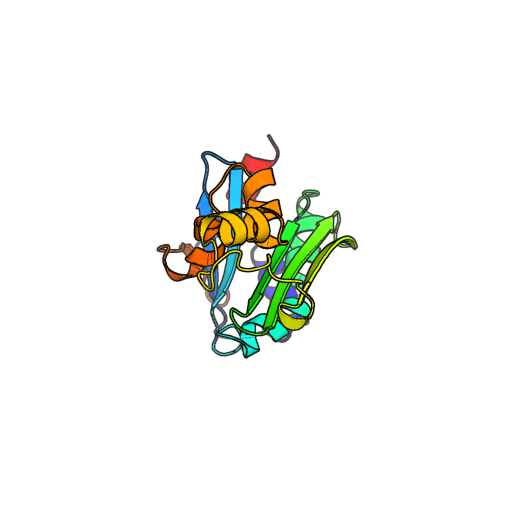7 ? -17.161 6.937 -1.156 1.00 47.00 167 ALA A N 1
ATOM 1310 C CA . ALA A 1 167 ? -18.276 6.045 -1.481 1.00 47.00 167 ALA A CA 1
ATOM 1311 C C . ALA A 1 167 ? -19.487 6.750 -2.133 1.00 47.00 167 ALA A C 1
ATOM 1313 O O . ALA A 1 167 ? -20.455 6.072 -2.477 1.00 47.00 167 ALA A O 1
ATOM 1314 N N . ALA A 1 168 ? -19.435 8.078 -2.298 1.00 37.00 168 ALA A N 1
ATOM 1315 C CA . ALA A 1 168 ? -20.463 8.896 -2.950 1.00 37.00 168 ALA A CA 1
ATOM 1316 C C . ALA A 1 168 ? -20.084 9.293 -4.386 1.00 37.00 168 ALA A C 1
ATOM 1318 O O . ALA A 1 168 ? -18.895 9.620 -4.645 1.00 37.00 168 ALA A O 1
#